Protein AF-A0A3D3JUW4-F1 (afdb_monomer_lite)

Structure (mmCIF, N/CA/C/O backbone):
data_AF-A0A3D3JUW4-F1
#
_entry.id   AF-A0A3D3JUW4-F1
#
loop_
_atom_site.group_PDB
_atom_site.id
_atom_site.type_symbol
_atom_site.label_atom_id
_atom_site.label_alt_id
_atom_site.label_comp_id
_atom_site.label_asym_id
_atom_site.label_entity_id
_atom_site.label_seq_id
_atom_site.pdbx_PDB_ins_code
_atom_site.Cartn_x
_atom_site.Cartn_y
_atom_site.Cartn_z
_atom_site.occupancy
_atom_site.B_iso_or_equiv
_atom_site.auth_seq_id
_atom_site.auth_comp_id
_atom_site.auth_asym_id
_atom_site.auth_atom_id
_atom_site.pdbx_PDB_model_num
ATOM 1 N N . MET A 1 1 ? -19.170 -11.550 5.023 1.00 57.84 1 MET A N 1
ATOM 2 C CA . MET A 1 1 ? -18.022 -11.203 5.887 1.00 57.84 1 MET A CA 1
ATOM 3 C C . MET A 1 1 ? -16.775 -11.313 5.022 1.00 57.84 1 MET A C 1
ATOM 5 O O . MET A 1 1 ? -16.514 -12.405 4.534 1.00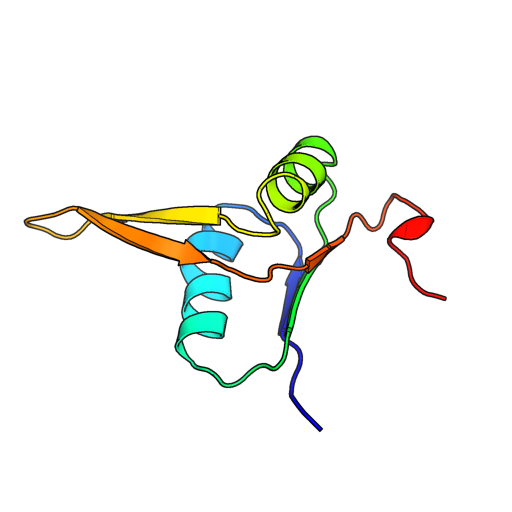 57.84 1 MET A O 1
ATOM 9 N N . GLY A 1 2 ? -16.133 -10.192 4.681 1.00 82.69 2 GLY A N 1
ATOM 10 C CA . GLY A 1 2 ? -14.961 -10.169 3.793 1.00 82.69 2 GLY A CA 1
ATOM 11 C C . GLY A 1 2 ? -13.655 -10.361 4.566 1.00 82.69 2 GLY A C 1
ATOM 12 O O . GLY A 1 2 ? -13.626 -10.149 5.778 1.00 82.69 2 GLY A O 1
ATOM 13 N N . LYS A 1 3 ? -12.592 -10.806 3.886 1.00 95.50 3 LYS A N 1
ATOM 14 C CA . LYS A 1 3 ? -11.243 -10.876 4.466 1.00 95.50 3 LYS A CA 1
ATOM 15 C C . LYS A 1 3 ? -10.613 -9.488 4.412 1.00 95.50 3 LYS A C 1
ATOM 17 O O . LYS A 1 3 ? -10.735 -8.812 3.397 1.00 95.50 3 LYS A O 1
ATOM 22 N N . ASN A 1 4 ? -9.888 -9.102 5.451 1.00 96.00 4 ASN A N 1
ATOM 23 C CA . ASN A 1 4 ? -9.126 -7.857 5.456 1.00 96.00 4 ASN A CA 1
ATOM 24 C C . ASN A 1 4 ? -7.647 -8.187 5.299 1.00 96.00 4 ASN A C 1
ATOM 26 O O . ASN A 1 4 ? -7.142 -9.094 5.965 1.00 96.00 4 ASN A O 1
ATOM 30 N N . PHE A 1 5 ? -6.969 -7.471 4.411 1.00 97.56 5 PHE A N 1
ATOM 31 C CA . PHE A 1 5 ? -5.521 -7.521 4.324 1.00 97.56 5 PHE A CA 1
ATOM 32 C C . PHE A 1 5 ? -4.945 -6.459 5.259 1.00 97.56 5 PHE A C 1
ATOM 34 O O . PHE A 1 5 ? -5.343 -5.295 5.188 1.00 97.56 5 PHE A O 1
ATOM 41 N N . VAL A 1 6 ? -4.011 -6.861 6.121 1.00 97.12 6 VAL A N 1
ATOM 42 C CA . VAL A 1 6 ? -3.287 -5.951 7.012 1.00 97.12 6 VAL A CA 1
ATOM 43 C C . VAL A 1 6 ? -1.793 -6.173 6.830 1.00 97.12 6 VAL A C 1
ATOM 45 O O . VAL A 1 6 ? -1.325 -7.310 6.881 1.00 97.12 6 VAL A O 1
ATOM 48 N N . GLY A 1 7 ? -1.052 -5.091 6.617 1.00 97.00 7 GLY A N 1
ATOM 49 C CA . GLY A 1 7 ? 0.403 -5.100 6.492 1.00 97.00 7 GLY A CA 1
ATOM 50 C C . GLY A 1 7 ? 1.083 -4.082 7.400 1.00 97.00 7 GLY A C 1
ATOM 51 O O . GLY A 1 7 ? 0.433 -3.198 7.952 1.00 97.00 7 GLY A O 1
ATOM 52 N N . PHE A 1 8 ? 2.404 -4.197 7.522 1.00 97.56 8 PHE A N 1
ATOM 53 C CA . PHE A 1 8 ? 3.246 -3.290 8.302 1.00 97.56 8 PHE A CA 1
ATOM 54 C C . PHE A 1 8 ? 4.345 -2.712 7.413 1.00 97.56 8 PHE A C 1
ATOM 56 O O . PHE A 1 8 ? 5.037 -3.464 6.728 1.00 97.56 8 PHE A O 1
ATOM 63 N N . GLY A 1 9 ? 4.505 -1.391 7.463 1.00 97.75 9 GLY A N 1
ATOM 64 C CA . GLY A 1 9 ? 5.405 -0.610 6.621 1.00 97.75 9 GLY A CA 1
ATOM 65 C C . GLY A 1 9 ? 4.883 -0.473 5.192 1.00 97.75 9 GLY A C 1
ATOM 66 O O . GLY A 1 9 ? 4.551 -1.457 4.547 1.00 97.75 9 GLY A O 1
ATOM 67 N N . PHE A 1 10 ? 4.848 0.738 4.655 1.00 98.00 10 PHE A N 1
ATOM 68 C CA . PHE A 1 10 ? 4.398 1.061 3.303 1.00 98.00 10 PHE A CA 1
ATOM 69 C C . PHE A 1 10 ? 5.578 1.411 2.381 1.00 98.00 10 PHE A C 1
ATOM 71 O O . PHE A 1 10 ? 5.542 2.337 1.572 1.00 98.00 10 PHE A O 1
ATOM 78 N N . GLY A 1 11 ? 6.654 0.631 2.502 1.00 97.38 11 GLY A N 1
ATOM 79 C CA . GLY A 1 11 ? 7.802 0.699 1.602 1.00 97.38 11 GLY A CA 1
ATOM 80 C C . GLY A 1 11 ? 7.539 0.033 0.240 1.00 97.38 11 GLY A C 1
ATOM 81 O O . GLY A 1 11 ? 6.512 -0.623 0.056 1.00 97.38 11 GLY A O 1
ATOM 82 N N . PRO A 1 12 ? 8.496 0.116 -0.705 1.00 95.88 12 PRO A N 1
ATOM 83 C CA . PRO A 1 12 ? 8.313 -0.348 -2.085 1.00 95.88 12 PRO A CA 1
ATOM 84 C C . PRO A 1 12 ? 7.913 -1.822 -2.237 1.00 95.88 12 PRO A C 1
ATOM 86 O O . PRO A 1 12 ? 7.132 -2.154 -3.122 1.00 95.88 12 PRO A O 1
ATOM 89 N N . ILE A 1 13 ? 8.418 -2.715 -1.376 1.00 96.88 13 ILE A N 1
ATOM 90 C CA . ILE A 1 13 ? 8.047 -4.141 -1.410 1.00 96.88 13 ILE A CA 1
ATOM 91 C C . ILE A 1 13 ? 6.586 -4.319 -0.987 1.00 96.88 13 ILE A C 1
ATOM 93 O O . ILE A 1 13 ? 5.829 -5.030 -1.644 1.00 96.88 13 ILE A O 1
ATOM 97 N N . GLN A 1 14 ? 6.172 -3.662 0.097 1.00 97.56 14 GLN A N 1
ATOM 98 C CA . GLN A 1 14 ? 4.802 -3.789 0.571 1.00 97.56 14 GLN A CA 1
ATOM 99 C C . GLN A 1 14 ? 3.821 -3.173 -0.428 1.00 97.56 14 GLN A C 1
ATOM 101 O O . GLN A 1 14 ? 2.810 -3.798 -0.725 1.00 97.56 14 GLN A O 1
ATOM 106 N N . SER A 1 15 ? 4.110 -1.984 -0.962 1.00 96.62 15 SER A N 1
ATOM 107 C CA . SER A 1 15 ? 3.208 -1.289 -1.883 1.00 96.62 15 SER A CA 1
ATOM 108 C C . SER A 1 15 ? 3.153 -1.962 -3.259 1.00 96.62 15 SER A C 1
ATOM 110 O O . SER A 1 15 ? 2.095 -2.441 -3.665 1.00 96.62 15 SER A O 1
ATOM 112 N N . ALA A 1 16 ? 4.283 -2.054 -3.961 1.00 95.69 16 ALA A N 1
ATOM 113 C CA . ALA A 1 16 ? 4.319 -2.426 -5.376 1.00 95.69 16 ALA A CA 1
ATOM 114 C C . ALA A 1 16 ? 4.330 -3.941 -5.646 1.00 95.69 16 ALA A C 1
ATOM 116 O O . ALA A 1 16 ? 4.189 -4.340 -6.797 1.00 95.69 16 ALA A O 1
ATOM 117 N N . LEU A 1 17 ? 4.488 -4.784 -4.619 1.00 95.88 17 LEU A N 1
ATOM 118 C CA . LEU A 1 17 ? 4.366 -6.241 -4.754 1.00 95.88 17 LEU A CA 1
ATOM 119 C C . LEU A 1 17 ? 3.182 -6.761 -3.943 1.00 95.88 17 LEU A C 1
ATOM 121 O O . LEU A 1 17 ? 2.218 -7.264 -4.505 1.00 95.88 17 LEU A O 1
ATOM 125 N N . ILE A 1 18 ? 3.218 -6.630 -2.616 1.00 97.81 18 ILE A N 1
ATOM 126 C CA . ILE A 1 18 ? 2.251 -7.339 -1.767 1.00 97.81 18 ILE A CA 1
ATOM 127 C C . ILE A 1 18 ? 0.845 -6.731 -1.859 1.00 97.81 18 ILE A C 1
ATOM 129 O O . ILE A 1 18 ? -0.126 -7.451 -2.083 1.00 97.81 18 ILE A O 1
ATOM 133 N N . VAL A 1 19 ? 0.719 -5.412 -1.697 1.00 98.00 19 VAL A N 1
ATOM 134 C CA . VAL A 1 19 ? -0.569 -4.701 -1.753 1.00 98.00 19 VAL A CA 1
ATOM 135 C C . VAL A 1 19 ? -1.132 -4.696 -3.168 1.00 98.00 19 VAL A C 1
ATOM 137 O O . VAL A 1 19 ? -2.334 -4.901 -3.325 1.00 98.00 19 VAL A O 1
ATOM 140 N N . TYR A 1 20 ? -0.281 -4.517 -4.183 1.00 98.00 20 TYR A N 1
ATOM 141 C CA . TYR A 1 20 ? -0.676 -4.650 -5.585 1.00 98.00 20 TYR A CA 1
ATOM 142 C C . TYR A 1 20 ? -1.345 -6.005 -5.854 1.00 98.00 20 TYR A C 1
ATOM 144 O O . TYR A 1 20 ? -2.501 -6.045 -6.275 1.00 98.00 20 TYR A O 1
ATOM 152 N N . GLU A 1 21 ? -0.684 -7.111 -5.505 1.00 97.50 21 GLU A N 1
ATOM 153 C CA . GLU A 1 21 ? -1.239 -8.454 -5.707 1.00 97.50 21 GLU A CA 1
ATOM 154 C C . GLU A 1 21 ? -2.486 -8.704 -4.845 1.00 97.50 21 GLU A C 1
ATOM 156 O O . GLU A 1 21 ? -3.463 -9.302 -5.306 1.00 97.50 21 GLU A O 1
ATOM 161 N N . ALA A 1 22 ? -2.515 -8.199 -3.606 1.00 97.69 22 ALA A N 1
ATOM 162 C CA . ALA A 1 22 ? -3.702 -8.278 -2.756 1.00 97.69 22 ALA A CA 1
ATOM 163 C C . ALA A 1 22 ? -4.908 -7.574 -3.403 1.00 97.69 22 ALA A C 1
ATOM 165 O O . ALA A 1 22 ? -5.999 -8.152 -3.432 1.00 97.69 22 ALA A O 1
ATOM 166 N N . GLN A 1 23 ? -4.711 -6.379 -3.971 1.00 97.62 23 GLN A N 1
ATOM 167 C CA . GLN A 1 23 ? -5.740 -5.641 -4.704 1.00 97.62 23 GLN A CA 1
ATOM 168 C C . GLN A 1 23 ? -6.185 -6.398 -5.961 1.00 97.62 23 GLN A C 1
ATOM 170 O O . GLN A 1 23 ? -7.380 -6.641 -6.137 1.00 97.62 23 GLN A O 1
ATOM 175 N N . CYS A 1 24 ? -5.240 -6.809 -6.810 1.00 97.19 24 CYS A N 1
ATOM 176 C CA . CYS A 1 24 ? -5.514 -7.516 -8.064 1.00 97.19 24 CYS A CA 1
ATOM 177 C C . CYS A 1 24 ? -6.237 -8.848 -7.846 1.00 97.19 24 CYS A C 1
ATOM 179 O O . CYS A 1 24 ? -7.054 -9.250 -8.672 1.00 97.19 24 CYS A O 1
ATOM 181 N N . SER A 1 25 ? -5.996 -9.511 -6.713 1.00 96.75 25 SER A N 1
ATOM 182 C CA . SER A 1 25 ? -6.665 -10.768 -6.380 1.00 96.75 25 SER A CA 1
ATOM 183 C C . SER A 1 25 ? -8.172 -10.630 -6.138 1.00 96.75 25 SER A C 1
ATOM 185 O O . SER A 1 25 ? -8.887 -11.627 -6.209 1.00 96.75 25 SER A O 1
ATOM 187 N N . GLY A 1 26 ? -8.662 -9.435 -5.780 1.00 96.00 26 GLY A N 1
ATOM 188 C CA . GLY A 1 26 ? -10.065 -9.206 -5.411 1.00 96.00 26 GLY A CA 1
ATOM 189 C C . GLY A 1 26 ? -10.539 -9.974 -4.166 1.00 96.00 26 GLY A C 1
ATOM 190 O O . GLY A 1 26 ? -11.732 -9.994 -3.870 1.00 96.00 26 GLY A O 1
ATOM 191 N N . ASN A 1 27 ? -9.629 -10.612 -3.421 1.00 96.81 27 ASN A N 1
ATOM 192 C CA . ASN A 1 27 ? -9.972 -11.498 -2.304 1.00 96.81 27 ASN A CA 1
ATOM 193 C C . ASN A 1 27 ? -10.258 -10.766 -0.987 1.00 96.81 27 ASN A C 1
ATOM 195 O O . ASN A 1 27 ? -10.740 -11.388 -0.033 1.00 96.81 27 ASN A O 1
ATOM 199 N N . PHE A 1 28 ? -9.928 -9.476 -0.913 1.00 97.19 28 PHE A N 1
ATOM 200 C CA . PHE A 1 28 ? -9.986 -8.690 0.312 1.00 97.19 28 PHE A CA 1
ATOM 201 C C . PHE A 1 28 ? -10.968 -7.528 0.185 1.00 97.19 28 PHE A C 1
ATOM 203 O O . PHE A 1 28 ? -11.028 -6.852 -0.838 1.00 97.19 28 PHE A O 1
ATOM 210 N N . SER A 1 29 ? -11.732 -7.289 1.249 1.00 95.88 29 SER A N 1
ATOM 211 C CA . SER A 1 29 ? -12.657 -6.159 1.358 1.00 95.88 29 SER A CA 1
ATOM 212 C C . SER A 1 29 ? -11.969 -4.853 1.745 1.00 95.88 29 SER A C 1
ATOM 214 O O . SER A 1 29 ? -12.527 -3.785 1.504 1.00 95.88 29 SER A O 1
ATOM 216 N N . SER A 1 30 ? -10.782 -4.928 2.349 1.00 95.94 30 SER A N 1
ATOM 217 C CA . SER A 1 30 ? -9.971 -3.766 2.707 1.00 95.94 30 SER A CA 1
ATOM 218 C C . SER A 1 30 ? -8.480 -4.083 2.629 1.00 95.94 30 SER A C 1
ATOM 220 O O . SER A 1 30 ? -8.065 -5.232 2.812 1.00 95.94 30 SER A O 1
ATOM 222 N N . LEU A 1 31 ? -7.693 -3.036 2.376 1.00 97.94 31 LEU A N 1
ATOM 223 C CA . LEU A 1 31 ? -6.234 -3.053 2.337 1.00 97.94 31 LEU A CA 1
ATOM 224 C C . LEU A 1 31 ? -5.726 -2.014 3.345 1.00 97.94 31 LEU A C 1
ATOM 226 O O . LEU A 1 31 ? -5.731 -0.815 3.062 1.00 97.94 31 LEU A O 1
ATOM 230 N N . THR A 1 32 ? -5.331 -2.467 4.533 1.00 97.69 32 THR A N 1
ATOM 231 C CA . THR A 1 32 ? -4.882 -1.600 5.633 1.00 97.69 32 THR A CA 1
ATOM 232 C C . THR A 1 32 ? -3.389 -1.784 5.876 1.00 97.69 32 THR A C 1
ATOM 234 O O . THR A 1 32 ? -2.898 -2.910 5.896 1.00 97.69 32 THR A O 1
ATOM 237 N N . ILE A 1 33 ? -2.652 -0.692 6.070 1.00 98.12 33 ILE A N 1
ATOM 238 C CA . ILE A 1 33 ? -1.209 -0.712 6.316 1.00 98.12 33 ILE A CA 1
ATOM 239 C C . ILE A 1 33 ? -0.895 0.137 7.542 1.00 98.12 33 ILE A C 1
ATOM 241 O O . ILE A 1 33 ? -1.260 1.308 7.597 1.00 98.12 33 ILE A O 1
ATOM 245 N N . ALA A 1 34 ? -0.200 -0.454 8.509 1.00 98.00 34 ALA A N 1
ATOM 246 C CA . ALA A 1 34 ? 0.388 0.279 9.619 1.00 98.00 34 ALA A CA 1
ATOM 247 C C . ALA A 1 34 ? 1.720 0.901 9.170 1.00 98.00 34 ALA A C 1
ATOM 249 O O . ALA A 1 34 ? 2.643 0.165 8.823 1.00 98.00 34 ALA A O 1
ATOM 250 N N . GLU A 1 35 ? 1.833 2.228 9.176 1.00 98.19 35 GLU A N 1
ATOM 251 C CA . GLU A 1 35 ? 3.031 2.972 8.756 1.00 98.19 35 GLU A CA 1
ATOM 252 C C . GLU A 1 35 ? 3.370 4.064 9.776 1.00 98.19 35 GLU A C 1
ATOM 254 O O . GLU A 1 35 ? 2.499 4.820 10.183 1.00 98.19 35 GLU A O 1
ATOM 259 N N . VAL A 1 36 ? 4.631 4.154 10.193 1.00 97.94 36 VAL A N 1
ATOM 260 C CA . VAL A 1 36 ? 5.083 5.093 11.232 1.00 97.94 36 VAL A CA 1
ATOM 261 C C . VAL A 1 36 ? 5.471 6.465 10.677 1.00 97.94 36 VAL A C 1
ATOM 263 O O . VAL A 1 36 ? 5.454 7.448 11.420 1.00 97.94 36 VAL A O 1
ATOM 266 N N . ASP A 1 37 ? 5.813 6.553 9.391 1.00 98.31 37 ASP A N 1
ATOM 267 C CA . ASP A 1 37 ? 6.086 7.818 8.713 1.00 98.31 37 ASP A CA 1
ATOM 268 C C . ASP A 1 37 ? 4.783 8.592 8.466 1.00 98.31 37 ASP A C 1
ATOM 270 O O . ASP A 1 37 ? 4.046 8.340 7.510 1.00 98.31 37 ASP A O 1
ATOM 274 N N . GLN A 1 38 ? 4.511 9.575 9.330 1.00 98.31 38 GLN A N 1
ATOM 275 C CA . GLN A 1 38 ? 3.308 10.398 9.228 1.00 98.31 38 GLN 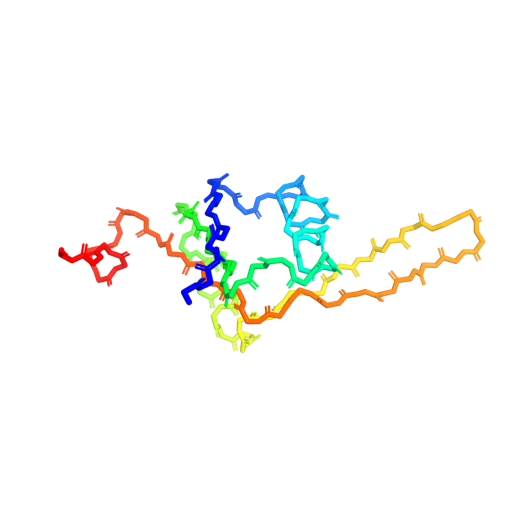A CA 1
ATOM 276 C C . GLN A 1 38 ? 3.239 11.192 7.919 1.00 98.31 38 GLN A C 1
ATOM 278 O O . GLN A 1 38 ? 2.151 11.370 7.377 1.00 98.31 38 G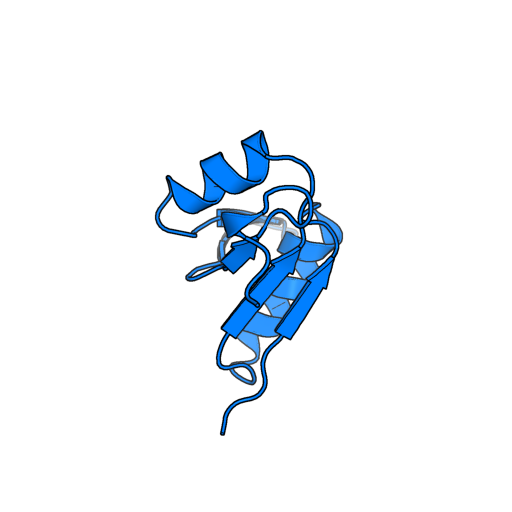LN A O 1
ATOM 283 N N . GLY A 1 39 ? 4.377 11.639 7.381 1.00 98.44 39 GLY A N 1
ATOM 284 C CA . GLY A 1 39 ? 4.395 12.378 6.121 1.00 98.44 39 GLY A CA 1
ATOM 285 C C . GLY A 1 39 ? 3.924 11.508 4.959 1.00 98.44 39 GLY A C 1
ATOM 286 O O . GLY A 1 39 ? 3.152 11.965 4.115 1.00 98.44 39 GLY A O 1
ATOM 287 N N . LEU A 1 40 ? 4.329 10.236 4.949 1.00 97.81 40 LEU A N 1
ATOM 288 C CA . LEU A 1 40 ? 3.851 9.255 3.976 1.00 97.81 40 LEU A CA 1
ATOM 289 C C . LEU A 1 40 ? 2.351 8.972 4.149 1.00 97.81 40 LEU A C 1
ATOM 291 O O . LEU A 1 40 ? 1.608 8.978 3.167 1.00 97.81 40 LEU A O 1
ATOM 295 N N . VAL A 1 41 ? 1.902 8.750 5.387 1.00 98.56 41 VAL A N 1
ATOM 296 C CA . VAL A 1 41 ? 0.486 8.506 5.716 1.00 98.56 41 VAL A CA 1
ATOM 297 C C . VAL A 1 41 ? -0.390 9.661 5.227 1.00 98.56 41 VAL A C 1
ATOM 299 O O . VAL A 1 41 ? -1.381 9.433 4.528 1.00 98.56 41 VAL A O 1
ATOM 302 N N . ASP A 1 42 ? -0.005 10.897 5.539 1.00 98.50 42 ASP A N 1
ATOM 303 C CA . ASP A 1 42 ? -0.744 12.098 5.152 1.00 98.50 42 ASP A CA 1
ATOM 304 C C . ASP A 1 42 ? -0.753 12.295 3.636 1.00 98.50 42 ASP A C 1
ATOM 306 O O . ASP A 1 42 ? -1.803 12.595 3.071 1.00 98.50 42 ASP A O 1
ATOM 310 N N . ALA A 1 43 ? 0.377 12.071 2.958 1.00 98.31 43 ALA A N 1
ATOM 311 C CA . ALA A 1 43 ? 0.465 12.192 1.504 1.00 98.31 43 ALA A CA 1
ATOM 312 C C . AL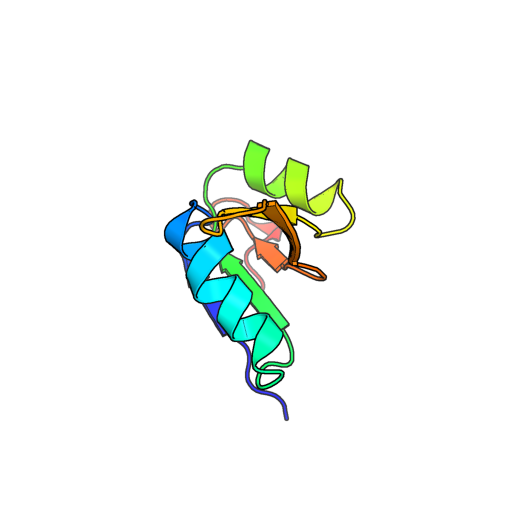A A 1 43 ? -0.493 11.229 0.785 1.00 98.31 43 ALA A C 1
ATOM 314 O O . ALA A 1 43 ? -1.185 11.631 -0.151 1.00 98.31 43 ALA A O 1
ATOM 315 N N . VAL A 1 44 ? -0.582 9.974 1.238 1.00 98.06 44 VAL A N 1
ATOM 316 C CA . VAL A 1 44 ? -1.505 8.989 0.651 1.00 98.06 44 VAL A CA 1
ATOM 317 C C . VAL A 1 44 ? -2.959 9.352 0.943 1.00 98.06 44 VAL A C 1
ATOM 319 O O . VAL A 1 44 ? -3.792 9.299 0.040 1.00 98.06 44 VAL A O 1
ATOM 322 N N . ARG A 1 45 ? -3.279 9.755 2.178 1.00 98.00 45 ARG A N 1
ATOM 323 C CA . ARG A 1 45 ? -4.638 10.180 2.560 1.00 98.00 45 ARG A CA 1
ATOM 324 C C . ARG A 1 45 ? -5.098 11.402 1.770 1.00 98.00 45 ARG A C 1
ATOM 326 O O . ARG A 1 45 ? -6.232 11.424 1.304 1.00 98.00 45 ARG A O 1
ATOM 333 N N . ALA A 1 46 ? -4.220 12.389 1.596 1.00 98.25 46 ALA A N 1
ATOM 334 C CA . ALA A 1 46 ? -4.497 13.596 0.824 1.00 98.25 46 ALA A CA 1
ATOM 335 C C . ALA A 1 46 ? -4.691 13.314 -0.675 1.00 98.25 46 ALA A C 1
ATOM 337 O O . ALA A 1 46 ? -5.372 14.082 -1.347 1.00 98.25 46 ALA A O 1
ATOM 338 N N . ASN A 1 47 ? -4.127 12.217 -1.190 1.00 98.06 47 ASN A N 1
ATOM 339 C CA . ASN A 1 47 ? -4.300 11.763 -2.569 1.00 98.06 47 ASN A CA 1
ATOM 340 C C . ASN A 1 47 ? -5.433 10.728 -2.704 1.00 98.06 47 ASN A C 1
ATOM 342 O O . ASN A 1 47 ? -5.263 9.694 -3.350 1.00 98.06 47 ASN A O 1
ATOM 346 N N . ASP A 1 48 ? -6.564 10.960 -2.032 1.00 97.88 48 ASP A N 1
ATOM 347 C CA . ASP A 1 48 ? -7.745 10.084 -2.044 1.00 97.88 48 ASP A CA 1
ATOM 348 C C . ASP A 1 48 ? -7.418 8.604 -1.774 1.00 97.88 48 ASP A C 1
ATOM 350 O O . ASP A 1 48 ? -7.956 7.686 -2.406 1.00 97.88 48 ASP A O 1
ATOM 354 N N . SER A 1 49 ? -6.492 8.355 -0.840 1.00 97.88 49 SER A N 1
ATOM 355 C CA . SER A 1 49 ? -6.043 7.005 -0.485 1.00 97.88 49 SER A CA 1
ATOM 356 C C . SER A 1 49 ? -5.534 6.199 -1.691 1.00 97.88 49 SER A C 1
ATOM 358 O O . SER A 1 49 ? -5.724 4.978 -1.764 1.00 97.88 49 SER A O 1
ATOM 360 N N . THR A 1 50 ? -4.909 6.886 -2.650 1.00 97.75 50 THR A N 1
ATOM 361 C CA . THR A 1 50 ? -4.434 6.318 -3.913 1.00 97.75 50 THR A CA 1
ATOM 362 C C . THR A 1 50 ? -2.934 6.531 -4.086 1.00 97.75 50 THR A C 1
ATOM 364 O O . THR A 1 50 ? -2.388 7.577 -3.738 1.00 97.75 50 THR A O 1
ATOM 367 N N . VAL A 1 51 ? -2.247 5.530 -4.632 1.00 97.62 51 VAL A N 1
ATOM 368 C CA . VAL A 1 51 ? -0.813 5.568 -4.931 1.00 97.62 51 VAL A CA 1
ATOM 369 C C . VAL A 1 51 ? -0.577 5.008 -6.319 1.00 97.62 51 VAL A C 1
ATOM 371 O O . VAL A 1 51 ? -1.009 3.901 -6.628 1.00 97.62 51 VAL A O 1
ATOM 374 N N . HIS A 1 52 ? 0.157 5.764 -7.124 1.00 97.31 52 HIS A N 1
ATOM 375 C CA . HIS A 1 52 ? 0.568 5.341 -8.451 1.00 97.31 52 HIS A CA 1
ATOM 376 C C . HIS A 1 52 ? 1.880 4.560 -8.386 1.00 97.31 52 HIS A C 1
ATOM 378 O O . HIS A 1 52 ? 2.850 5.016 -7.774 1.00 97.31 52 HIS A O 1
ATOM 384 N N . ILE A 1 53 ? 1.932 3.409 -9.047 1.00 97.31 53 ILE A N 1
ATOM 385 C CA . ILE A 1 53 ? 3.145 2.610 -9.220 1.00 97.31 53 ILE A CA 1
ATOM 386 C C . ILE A 1 53 ? 3.446 2.420 -10.705 1.00 97.31 53 ILE A C 1
ATOM 388 O O . ILE A 1 53 ? 2.554 2.408 -11.549 1.00 97.31 53 ILE A O 1
ATOM 392 N N . ASN A 1 54 ? 4.728 2.241 -11.009 1.00 97.62 54 ASN A N 1
ATOM 393 C CA . ASN A 1 54 ? 5.211 1.978 -12.357 1.00 97.62 54 ASN A CA 1
ATOM 394 C C . ASN A 1 54 ? 5.850 0.593 -12.400 1.00 97.62 54 ASN A C 1
ATOM 396 O O . ASN A 1 54 ? 6.833 0.340 -11.701 1.00 97.62 54 ASN A O 1
ATOM 400 N N . ILE A 1 55 ? 5.313 -0.285 -13.240 1.00 96.94 55 ILE A N 1
ATOM 401 C CA . ILE A 1 55 ? 5.810 -1.643 -13.443 1.00 96.94 55 ILE A CA 1
ATOM 402 C C . ILE A 1 55 ? 6.639 -1.645 -14.724 1.00 96.94 55 ILE A C 1
ATOM 404 O O . ILE A 1 55 ? 6.128 -1.445 -15.827 1.00 96.94 55 ILE A O 1
ATOM 408 N N . ALA A 1 56 ? 7.946 -1.835 -14.578 1.00 97.19 56 ALA A N 1
ATOM 409 C CA . ALA A 1 56 ? 8.847 -1.917 -15.716 1.00 97.19 56 ALA A CA 1
ATOM 410 C C . ALA A 1 56 ? 8.762 -3.306 -16.365 1.00 97.19 56 ALA A C 1
ATOM 412 O O . ALA A 1 56 ? 9.031 -4.323 -15.725 1.00 97.19 56 ALA A O 1
ATOM 413 N N . HIS A 1 57 ? 8.430 -3.329 -17.651 1.00 97.19 57 HIS A N 1
ATOM 414 C CA . HIS A 1 57 ? 8.540 -4.489 -18.533 1.00 97.19 57 HIS A CA 1
ATOM 415 C C . HIS A 1 57 ? 9.785 -4.347 -19.418 1.00 97.19 57 HIS A C 1
ATOM 417 O O . HIS A 1 57 ? 10.455 -3.315 -19.417 1.00 97.19 57 HIS A O 1
ATOM 423 N N . ALA A 1 58 ? 10.098 -5.375 -20.208 1.00 98.12 58 ALA A N 1
ATOM 424 C CA . ALA A 1 58 ? 11.247 -5.341 -21.116 1.00 98.12 58 ALA A CA 1
ATOM 425 C C . ALA A 1 58 ? 11.126 -4.272 -22.225 1.00 98.12 58 ALA A C 1
ATOM 427 O O . ALA A 1 58 ? 12.141 -3.795 -22.726 1.00 98.12 58 ALA A O 1
ATOM 428 N N . ASP A 1 59 ? 9.901 -3.912 -22.614 1.00 97.94 59 ASP A N 1
ATOM 429 C CA . ASP A 1 59 ? 9.590 -3.048 -23.758 1.00 97.94 59 ASP A CA 1
ATOM 430 C C . ASP A 1 59 ? 8.778 -1.793 -23.397 1.00 97.94 59 ASP A C 1
ATOM 432 O O . ASP A 1 59 ? 8.628 -0.898 -24.230 1.00 97.94 59 ASP A O 1
ATOM 436 N N . ARG A 1 60 ? 8.244 -1.709 -22.171 1.00 98.12 60 ARG A N 1
ATOM 437 C CA . ARG A 1 60 ? 7.375 -0.609 -21.734 1.00 98.12 60 ARG A CA 1
ATOM 438 C C . ARG A 1 60 ? 7.400 -0.396 -20.224 1.00 98.12 60 ARG A C 1
ATOM 440 O O . ARG A 1 60 ? 7.847 -1.248 -19.465 1.00 98.12 60 ARG A O 1
ATOM 447 N N . VAL A 1 61 ? 6.825 0.721 -19.795 1.00 98.25 61 VAL A N 1
ATOM 448 C CA . VAL A 1 61 ? 6.407 0.936 -18.406 1.00 98.25 61 VAL A CA 1
ATOM 449 C C . VAL A 1 61 ? 4.888 0.863 -18.363 1.00 98.25 61 VAL A C 1
ATOM 451 O O . VAL A 1 61 ? 4.211 1.525 -19.148 1.00 98.25 61 VAL A O 1
ATOM 454 N N . GLU A 1 62 ? 4.365 0.034 -17.471 1.00 97.25 62 GLU A N 1
ATOM 455 C CA . GLU A 1 62 ? 2.938 -0.093 -17.214 1.00 97.25 62 GLU A CA 1
ATOM 456 C C . GLU A 1 62 ? 2.582 0.652 -15.921 1.00 97.25 62 GLU A C 1
ATOM 458 O O . GLU A 1 62 ? 3.061 0.268 -14.850 1.00 97.25 62 GLU A O 1
ATOM 463 N N . PRO A 1 63 ? 1.779 1.724 -16.001 1.00 97.44 63 PRO A N 1
ATOM 464 C CA . PRO A 1 63 ? 1.255 2.387 -14.818 1.00 97.44 63 PRO A CA 1
ATOM 465 C C . PRO A 1 63 ? 0.143 1.554 -14.171 1.00 97.44 63 PRO A C 1
ATOM 467 O O . PRO A 1 63 ? -0.709 1.001 -14.869 1.00 97.44 63 PRO A O 1
ATOM 470 N N . ALA A 1 64 ? 0.102 1.524 -12.841 1.00 97.50 64 ALA A N 1
ATOM 471 C CA . ALA A 1 64 ? -1.003 0.947 -12.084 1.00 97.50 64 ALA A CA 1
ATOM 472 C C . ALA A 1 64 ? -1.302 1.768 -10.826 1.00 97.50 64 ALA A C 1
ATOM 474 O O . ALA A 1 64 ? -0.399 2.340 -10.217 1.00 97.50 64 ALA A O 1
ATOM 475 N N . ASP A 1 65 ? -2.568 1.778 -10.411 1.00 98.00 65 ASP A N 1
ATOM 476 C CA . ASP A 1 65 ? -3.008 2.485 -9.210 1.00 98.00 65 ASP A CA 1
ATOM 477 C C . ASP A 1 65 ? -3.365 1.501 -8.095 1.00 98.00 65 ASP A C 1
ATOM 479 O O . ASP A 1 65 ? -4.161 0.574 -8.271 1.00 98.00 65 ASP A O 1
ATOM 483 N N . LEU A 1 66 ? -2.807 1.736 -6.913 1.00 97.88 66 LEU A N 1
ATOM 484 C CA . LEU A 1 66 ? -3.287 1.175 -5.656 1.00 97.88 66 LEU A CA 1
ATOM 485 C C . LEU A 1 66 ? -4.322 2.146 -5.102 1.00 97.88 66 LEU A C 1
ATOM 487 O O . LEU A 1 66 ? -3.998 3.305 -4.880 1.00 97.88 66 LEU A O 1
ATOM 491 N N . THR A 1 67 ? -5.552 1.702 -4.880 1.00 97.38 67 THR A N 1
ATOM 492 C CA . THR A 1 67 ? -6.675 2.580 -4.524 1.00 97.38 67 THR A CA 1
ATOM 493 C C . THR A 1 67 ? -7.314 2.146 -3.215 1.00 97.38 67 THR A C 1
ATOM 495 O O . THR A 1 67 ? -7.209 0.987 -2.809 1.00 97.38 67 THR A O 1
ATOM 498 N N . LYS A 1 68 ? -8.030 3.069 -2.560 1.00 95.69 68 LYS A N 1
ATOM 499 C CA . LYS A 1 68 ? -8.780 2.799 -1.317 1.00 95.69 68 LYS A CA 1
ATOM 500 C C . LYS A 1 68 ? -7.896 2.233 -0.194 1.00 95.69 68 LYS A C 1
ATOM 502 O O . LYS A 1 68 ? -8.363 1.449 0.635 1.00 95.69 68 LYS A O 1
ATOM 507 N N . LEU A 1 69 ? -6.626 2.630 -0.169 1.00 97.69 69 LEU A N 1
ATOM 508 C CA . LEU A 1 69 ? -5.677 2.229 0.860 1.00 97.69 69 LEU A CA 1
ATOM 509 C C . LEU A 1 69 ? -6.025 2.871 2.203 1.00 97.69 69 LEU A C 1
ATOM 511 O O . LEU A 1 69 ? -6.322 4.064 2.289 1.00 97.69 69 LEU A O 1
ATOM 515 N N . GLN A 1 70 ? -5.925 2.093 3.274 1.00 97.62 70 GLN A N 1
ATOM 516 C CA . GLN A 1 70 ? -6.043 2.597 4.638 1.00 97.62 70 GLN A CA 1
ATOM 517 C C . GLN A 1 70 ? -4.670 2.584 5.298 1.00 97.62 70 GLN A C 1
ATOM 519 O O . GLN A 1 70 ? -4.283 1.596 5.915 1.00 97.62 70 GLN A O 1
ATOM 524 N N . LEU A 1 71 ? -3.921 3.674 5.153 1.00 98.00 71 LEU A N 1
ATOM 525 C CA . LEU A 1 71 ? -2.702 3.869 5.932 1.00 98.00 71 LEU A CA 1
ATOM 526 C C . LEU A 1 71 ? -3.071 4.426 7.305 1.00 98.00 71 LEU A C 1
ATOM 528 O O . LEU A 1 71 ? -3.797 5.420 7.388 1.00 98.00 71 LEU A O 1
ATOM 532 N N . LEU A 1 72 ? -2.589 3.775 8.358 1.00 98.00 72 LEU A N 1
ATOM 533 C CA . LEU A 1 72 ? -2.811 4.132 9.757 1.00 98.00 72 LEU A CA 1
ATOM 534 C C . LEU A 1 72 ? -1.459 4.235 10.456 1.00 98.00 72 LEU A C 1
ATOM 536 O O . LEU A 1 72 ? -0.637 3.325 10.330 1.00 98.00 72 LEU A O 1
ATOM 540 N N . ASN A 1 73 ? -1.232 5.310 11.205 1.00 98.00 73 ASN A N 1
ATOM 541 C CA . ASN A 1 73 ? -0.030 5.450 12.005 1.00 98.00 73 ASN A CA 1
ATOM 542 C C . ASN A 1 73 ? -0.252 4.931 13.428 1.00 98.00 73 ASN A C 1
ATOM 544 O O . ASN A 1 73 ? -0.926 5.594 14.211 1.00 98.00 73 ASN A O 1
ATOM 548 N N . PRO A 1 74 ? 0.358 3.798 13.827 1.00 96.38 74 PRO A N 1
ATOM 549 C CA . PRO A 1 74 ? 0.147 3.231 15.159 1.00 96.38 74 PRO A CA 1
ATOM 550 C C . PRO A 1 74 ? 0.696 4.110 16.297 1.00 96.38 74 PRO A C 1
ATOM 552 O O . PRO A 1 74 ? 0.457 3.822 17.466 1.00 96.38 74 PRO A O 1
ATOM 555 N N . THR A 1 75 ? 1.460 5.161 15.984 1.00 96.38 75 THR A N 1
ATOM 556 C CA . THR A 1 75 ? 1.943 6.142 16.969 1.00 96.38 75 THR A CA 1
ATOM 557 C C . THR A 1 75 ? 0.974 7.310 17.181 1.00 96.38 75 THR A C 1
ATOM 559 O O . THR A 1 75 ? 1.159 8.09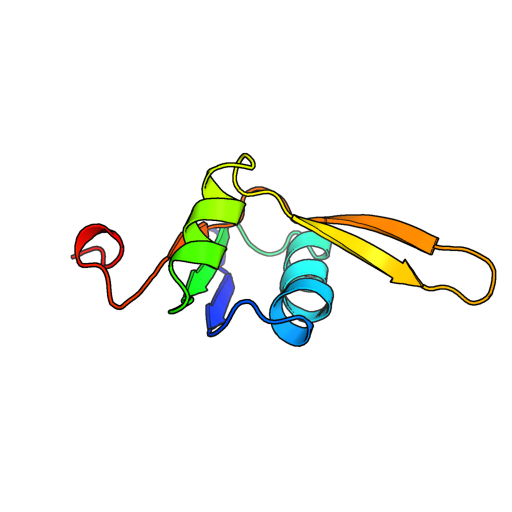3 18.112 1.00 96.38 75 THR A O 1
ATOM 562 N N . VAL A 1 76 ? -0.069 7.417 16.353 1.00 97.19 76 VAL A N 1
ATOM 563 C CA . VAL A 1 76 ? -1.113 8.439 16.444 1.00 97.19 76 VAL A CA 1
ATOM 564 C C . VAL A 1 76 ? -2.356 7.818 17.065 1.00 97.19 76 VAL A C 1
ATOM 566 O O . VAL A 1 76 ? -2.953 6.904 16.511 1.00 97.19 76 VAL A O 1
ATOM 569 N N . GLU A 1 77 ? -2.785 8.346 18.211 1.00 95.56 77 GLU A N 1
ATOM 570 C CA . GLU A 1 77 ? -3.911 7.794 18.977 1.00 95.56 77 GLU A CA 1
ATOM 571 C C . GLU A 1 77 ? -5.203 7.674 18.152 1.00 95.56 77 GLU A C 1
ATOM 573 O O . GLU A 1 77 ? -5.893 6.665 18.236 1.00 95.56 77 GLU A O 1
ATOM 578 N N . ALA A 1 78 ? -5.497 8.653 17.292 1.00 95.06 78 ALA A N 1
ATOM 579 C CA . ALA A 1 78 ? -6.684 8.635 16.434 1.00 95.06 78 ALA A CA 1
ATOM 580 C C . ALA A 1 78 ? -6.692 7.495 15.392 1.00 95.06 78 ALA A C 1
ATOM 582 O O . ALA A 1 78 ? -7.759 7.117 14.909 1.00 95.06 78 ALA A O 1
ATOM 583 N N . ASP A 1 79 ? -5.522 6.950 15.057 1.00 95.69 79 ASP A N 1
ATOM 584 C CA . ASP A 1 79 ? -5.353 5.846 14.108 1.00 95.69 79 ASP A CA 1
ATOM 585 C C . ASP A 1 79 ? -5.363 4.471 14.799 1.00 95.69 79 ASP A C 1
ATOM 587 O O . ASP A 1 79 ? -5.354 3.437 14.127 1.00 95.69 79 ASP A O 1
ATOM 591 N N . CYS A 1 80 ? -5.416 4.455 16.132 1.00 87.19 80 CYS A N 1
ATOM 592 C CA . CYS A 1 80 ? -5.565 3.268 16.960 1.00 87.19 80 CYS A CA 1
ATOM 593 C C . CYS A 1 80 ? -7.036 3.141 17.387 1.00 87.19 80 CYS A C 1
ATOM 595 O O . CYS A 1 80 ? -7.423 3.706 18.413 1.00 87.19 80 CYS A O 1
ATOM 597 N N . PRO A 1 81 ? -7.891 2.434 16.623 1.00 66.50 81 PRO A N 1
ATOM 598 C CA . PRO A 1 81 ? -9.259 2.193 17.060 1.00 66.50 81 PRO A CA 1
ATOM 599 C C . PRO A 1 81 ? -9.262 1.411 18.384 1.00 66.50 81 PRO A C 1
ATOM 601 O O . PRO A 1 81 ? -8.441 0.512 18.577 1.00 66.50 81 PRO A O 1
ATOM 604 N N . ALA A 1 82 ? -10.176 1.800 19.279 1.00 56.31 82 ALA A N 1
ATOM 605 C CA . ALA A 1 82 ? -10.373 1.203 20.601 1.00 56.31 82 ALA A CA 1
ATOM 606 C C . ALA A 1 82 ? -10.795 -0.275 20.552 1.00 56.31 82 ALA A C 1
ATOM 608 O O . ALA A 1 82 ? -11.525 -0.657 19.604 1.00 56.31 82 ALA A O 1
#

pLDDT: mean 95.7, std 7.28, range [56.31, 98.56]

Radius of gyration: 13.31 Å;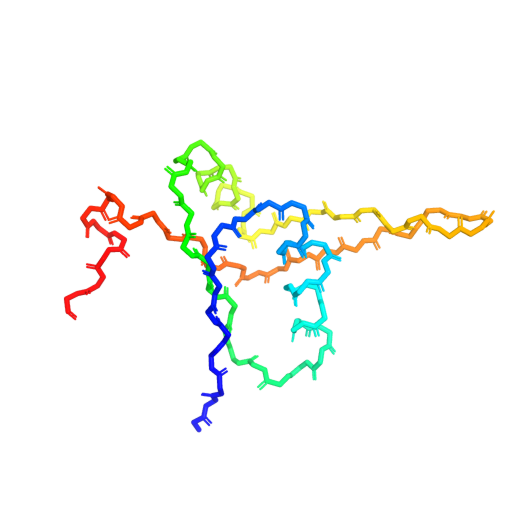 chains: 1; bounding box: 29×25×44 Å

Foldseek 3Di:
DAAAAEEEAPDPCCPVPVLVVVVVVVRGPAAEYAHQPVVVQVVCVVVQVKDWDWDDDPVDIDIDMRHRYHYAHPVDPVSDDD

Secondary structure (DSSP, 8-state):
--EEEEEE--SHHIIIIIIHHHHHTT-EEEEEEE-S-HHHHHHHHHTTT-EEEEEE-SS-EEEEEE-SEEEE-TTSGGGS--

Sequence (82 aa):
MGKNFVGFGFGPIQSALIVYEAQCSGNFSSLTIAEVDQGLVDAVRANDSTVHINIAHADRVEPADLTKLQLLNPTVEADCPA